Protein AF-A0A1I1SZ66-F1 (afdb_monomer_lite)

InterPro domains:
  IPR011989 Armadillo-like helical [G3DSA:1.25.10.10] (1-117)

pLDDT: mean 93.72, std 7.85, range [53.38, 98.44]

Sequence (118 aa):
MLAADRNPAVRVAGVRGFAARGDREALVRATFDPHGLVRHHARILLADTFGAIDYRGRALAALAETGATRPALVGALATLSEFGRRPDRPAVAALVADPRPSVAREARRTLKLLERLP

Foldseek 3Di:
DQLPDPDLVSLLVVLVVCLVVVVLVVLVQQCLFLDPVSVVSSQVSNCVRPRHDDLLVVLLVLLVDDPRDPRSLSSSLVSCLPVNELVCLVSLVVQCPPPPVSNVVSSVVSNVSNVPHD

Organism: NCBI:txid54

Structure (mmCIF, N/CA/C/O backbone):
data_AF-A0A1I1SZ66-F1
#
_entry.id   AF-A0A1I1SZ66-F1
#
loop_
_atom_site.group_PDB
_atom_site.id
_atom_site.type_symbol
_atom_site.label_atom_id
_atom_site.label_alt_id
_atom_site.label_comp_id
_atom_site.label_asym_id
_atom_site.label_entity_id
_atom_site.label_seq_id
_atom_site.pdbx_PDB_ins_code
_atom_site.Cartn_x
_atom_site.Cartn_y
_atom_site.Cartn_z
_atom_site.occupancy
_atom_site.B_iso_or_equiv
_atom_site.auth_seq_id
_atom_site.auth_comp_id
_atom_site.auth_asym_id
_atom_site.auth_atom_id
_atom_site.pdbx_PDB_model_num
ATOM 1 N N . MET A 1 1 ? 20.138 5.172 -1.909 1.00 53.38 1 MET A N 1
ATOM 2 C CA . MET A 1 1 ? 19.159 4.264 -2.555 1.00 53.38 1 MET A CA 1
ATOM 3 C C . MET A 1 1 ? 17.954 5.093 -3.001 1.00 53.38 1 MET A C 1
ATOM 5 O O . MET A 1 1 ? 17.353 5.727 -2.146 1.00 53.38 1 MET A O 1
ATOM 9 N N . LEU A 1 2 ? 17.609 5.123 -4.297 1.00 57.69 2 LEU A N 1
ATOM 10 C CA . LEU A 1 2 ? 16.523 5.961 -4.862 1.00 57.69 2 LEU A CA 1
ATOM 11 C C . LEU A 1 2 ? 15.156 5.784 -4.164 1.00 57.69 2 LEU A C 1
ATOM 13 O O . LEU A 1 2 ? 14.374 6.723 -4.104 1.00 57.69 2 LEU A O 1
ATOM 17 N N . ALA A 1 3 ? 14.884 4.612 -3.580 1.00 54.19 3 ALA A N 1
ATOM 18 C CA . ALA A 1 3 ? 13.639 4.330 -2.859 1.00 54.19 3 ALA A CA 1
ATOM 19 C C . ALA A 1 3 ? 13.490 5.082 -1.516 1.00 54.19 3 ALA A C 1
ATOM 21 O O . ALA A 1 3 ? 12.379 5.195 -1.008 1.00 54.19 3 ALA A O 1
ATOM 22 N N . ALA A 1 4 ? 14.583 5.601 -0.942 1.00 60.00 4 ALA A N 1
ATOM 23 C CA . ALA A 1 4 ? 14.569 6.336 0.328 1.00 60.00 4 ALA A CA 1
ATOM 24 C C . ALA A 1 4 ? 14.452 7.862 0.150 1.00 60.00 4 ALA A C 1
ATOM 26 O O . ALA A 1 4 ? 14.382 8.591 1.142 1.00 60.00 4 ALA A O 1
ATOM 27 N N . ASP A 1 5 ? 14.443 8.352 -1.094 1.00 78.06 5 ASP A N 1
ATOM 28 C CA . ASP A 1 5 ? 14.318 9.780 -1.373 1.00 78.06 5 ASP A CA 1
ATOM 29 C C . ASP A 1 5 ? 12.935 10.283 -0.947 1.00 78.06 5 ASP A C 1
ATOM 31 O O . ASP A 1 5 ? 11.923 9.615 -1.165 1.00 78.06 5 ASP A O 1
ATOM 35 N N . ARG A 1 6 ? 12.865 11.465 -0.330 1.00 77.44 6 ARG A N 1
ATOM 36 C CA . ARG A 1 6 ? 11.590 12.048 0.110 1.00 77.44 6 ARG A CA 1
ATOM 37 C C . ARG A 1 6 ? 10.764 12.568 -1.069 1.00 77.44 6 ARG A C 1
ATOM 39 O O . ARG A 1 6 ? 9.535 12.576 -0.973 1.00 77.44 6 ARG A O 1
ATOM 46 N N . ASN A 1 7 ? 11.398 12.930 -2.183 1.00 89.12 7 ASN A N 1
ATOM 47 C CA . ASN A 1 7 ? 10.750 13.486 -3.361 1.00 89.12 7 ASN A CA 1
ATOM 48 C C . ASN A 1 7 ? 10.073 12.384 -4.209 1.00 89.12 7 ASN A C 1
ATOM 50 O O . ASN A 1 7 ? 10.756 11.522 -4.772 1.00 89.12 7 ASN A O 1
ATOM 54 N N . PRO A 1 8 ? 8.735 12.404 -4.357 1.00 88.56 8 PRO A N 1
ATOM 55 C CA . PRO A 1 8 ? 8.021 11.396 -5.136 1.00 88.56 8 PRO A CA 1
ATOM 56 C C . PRO A 1 8 ? 8.402 11.403 -6.623 1.00 88.56 8 PRO A C 1
ATOM 58 O O . PRO A 1 8 ? 8.398 10.340 -7.235 1.00 88.56 8 PRO A O 1
ATOM 61 N N . ALA A 1 9 ? 8.781 12.545 -7.206 1.00 90.56 9 ALA A N 1
ATOM 62 C CA . ALA A 1 9 ? 9.193 12.615 -8.610 1.00 90.56 9 ALA A CA 1
ATOM 63 C C . ALA A 1 9 ? 10.506 11.850 -8.857 1.00 90.56 9 ALA A C 1
ATOM 65 O O . ALA A 1 9 ? 10.622 11.103 -9.829 1.00 90.56 9 ALA A O 1
ATOM 66 N N . VAL A 1 10 ? 11.463 11.963 -7.928 1.00 90.81 10 VAL A N 1
ATOM 67 C CA . VAL A 1 10 ? 12.719 11.196 -7.960 1.00 90.81 10 VAL A CA 1
ATOM 68 C C . VAL A 1 10 ? 12.436 9.701 -7.821 1.00 90.81 10 VAL A C 1
ATOM 70 O O . VAL A 1 10 ? 12.981 8.890 -8.572 1.00 90.81 10 VAL A O 1
ATOM 73 N N . ARG A 1 11 ? 11.521 9.317 -6.921 1.00 92.69 11 ARG A N 1
ATOM 74 C CA . ARG A 1 11 ? 11.115 7.911 -6.785 1.00 92.69 11 ARG A CA 1
ATOM 75 C C . ARG A 1 11 ? 10.441 7.381 -8.051 1.00 92.69 11 ARG A C 1
ATOM 77 O O . ARG A 1 11 ? 10.780 6.279 -8.468 1.00 92.69 11 ARG A O 1
ATOM 84 N N . VAL A 1 12 ? 9.580 8.157 -8.718 1.00 94.06 12 VAL A N 1
ATOM 85 C CA . VAL A 1 12 ? 8.994 7.781 -10.024 1.00 94.06 12 VAL A CA 1
ATOM 86 C C . VAL A 1 12 ? 10.078 7.546 -11.082 1.00 94.06 12 VAL A C 1
ATOM 88 O O . VAL A 1 12 ? 10.009 6.556 -11.811 1.00 94.06 12 VAL A O 1
ATOM 91 N N . ALA A 1 13 ? 11.108 8.394 -11.152 1.00 92.44 13 ALA A N 1
ATOM 92 C CA . ALA A 1 13 ? 12.247 8.152 -12.041 1.00 92.44 13 ALA A CA 1
ATOM 93 C C . ALA A 1 13 ? 12.969 6.834 -11.692 1.00 92.44 13 ALA A C 1
ATOM 95 O O . ALA A 1 13 ? 13.292 6.045 -12.581 1.00 92.44 13 ALA A O 1
ATOM 96 N N . GLY A 1 14 ? 13.134 6.543 -10.397 1.00 93.12 14 GLY A N 1
ATO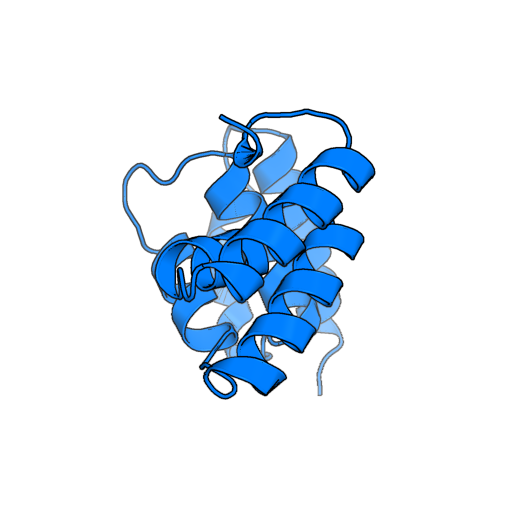M 97 C CA . GLY A 1 14 ? 13.651 5.262 -9.912 1.00 93.12 14 GLY A CA 1
ATOM 98 C C . GLY A 1 14 ? 12.815 4.054 -10.355 1.00 93.12 14 GLY A C 1
ATOM 99 O O . GLY A 1 14 ? 13.387 3.061 -10.803 1.00 93.12 14 GLY A O 1
ATOM 100 N N . VAL A 1 15 ? 11.480 4.156 -10.308 1.00 94.75 15 VAL A N 1
ATOM 101 C CA . VAL A 1 15 ? 10.546 3.111 -10.775 1.00 94.75 15 VAL A CA 1
ATOM 102 C C . VAL A 1 15 ? 10.757 2.796 -12.257 1.00 94.75 15 VAL A C 1
ATOM 104 O O . VAL A 1 15 ? 10.849 1.625 -12.624 1.00 94.75 15 VAL A O 1
ATOM 107 N N . ARG A 1 16 ? 10.913 3.820 -13.105 1.00 93.69 16 ARG A N 1
ATOM 108 C CA . ARG A 1 16 ? 11.237 3.627 -14.532 1.00 93.69 16 ARG A CA 1
ATOM 109 C C . ARG A 1 16 ? 12.567 2.896 -14.713 1.00 93.69 16 ARG A C 1
ATOM 111 O O . ARG A 1 16 ? 12.673 2.002 -15.545 1.00 93.69 16 ARG A O 1
ATOM 118 N N . GLY A 1 17 ? 13.560 3.232 -13.889 1.00 93.75 17 GLY A N 1
ATOM 119 C CA . GLY A 1 17 ? 14.845 2.539 -13.869 1.00 93.75 17 GLY A CA 1
ATOM 120 C C . GLY A 1 17 ? 14.741 1.060 -13.475 1.00 93.75 17 GLY A C 1
ATOM 121 O O . GLY A 1 17 ? 15.463 0.244 -14.039 1.00 93.75 17 GLY A O 1
ATOM 122 N N . PHE A 1 18 ? 13.857 0.695 -12.538 1.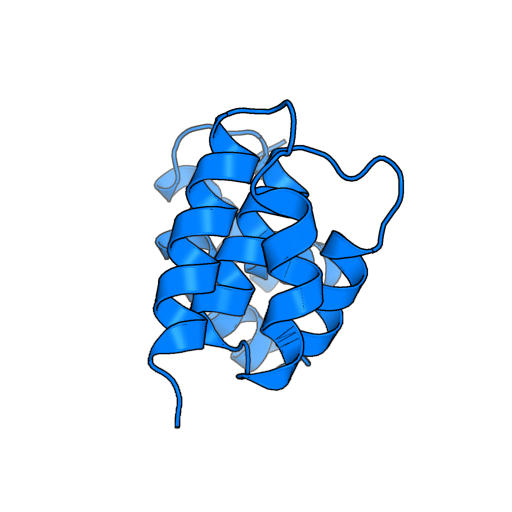00 94.44 18 PHE A N 1
ATOM 123 C CA . PHE A 1 18 ? 13.609 -0.714 -12.193 1.00 94.44 18 PHE A CA 1
ATOM 124 C C . PHE A 1 18 ? 13.005 -1.484 -13.369 1.00 94.44 18 PHE A C 1
ATOM 126 O O . PHE A 1 18 ? 13.493 -2.563 -13.688 1.00 94.44 18 PHE A O 1
ATOM 133 N N . ALA A 1 19 ? 12.015 -0.901 -14.054 1.00 93.56 19 ALA A N 1
ATOM 134 C CA . ALA A 1 19 ? 11.411 -1.504 -15.242 1.00 93.56 19 ALA A CA 1
ATOM 135 C C . ALA A 1 19 ? 12.440 -1.738 -16.357 1.00 93.56 19 ALA A C 1
ATOM 137 O O . ALA A 1 19 ? 12.552 -2.851 -16.858 1.00 93.56 19 ALA A O 1
ATOM 138 N N . ALA A 1 20 ? 13.264 -0.731 -16.668 1.00 94.44 20 ALA A N 1
ATOM 139 C CA . ALA A 1 20 ? 14.297 -0.837 -17.700 1.00 94.44 20 ALA A CA 1
ATOM 140 C C . ALA A 1 20 ? 15.347 -1.927 -17.412 1.00 94.44 20 ALA A C 1
ATOM 142 O O . ALA A 1 20 ? 15.898 -2.511 -18.338 1.00 94.44 20 ALA A O 1
ATOM 143 N N . ARG A 1 21 ? 15.629 -2.208 -16.132 1.00 94.94 21 ARG A N 1
ATOM 144 C CA . ARG A 1 21 ? 16.562 -3.268 -15.712 1.00 94.94 21 ARG A CA 1
ATOM 145 C C . ARG A 1 21 ? 15.905 -4.636 -15.525 1.00 94.94 21 ARG A C 1
ATOM 147 O O . ARG A 1 21 ? 16.593 -5.582 -15.163 1.00 94.94 21 ARG A O 1
ATOM 154 N N . GLY A 1 22 ? 14.592 -4.738 -15.705 1.00 93.81 22 GLY A N 1
ATOM 155 C CA . GLY A 1 22 ? 13.856 -5.964 -15.429 1.00 93.81 22 GLY A CA 1
ATOM 156 C C . GLY A 1 22 ? 13.758 -6.322 -13.934 1.00 93.81 22 GLY A C 1
ATOM 157 O O . GLY A 1 22 ? 13.514 -7.477 -13.593 1.00 93.81 22 GLY A O 1
ATOM 158 N N . ASP A 1 23 ? 13.939 -5.360 -13.022 1.00 96.19 23 ASP A N 1
ATOM 159 C CA . ASP A 1 23 ? 13.905 -5.594 -11.571 1.00 96.19 23 ASP A CA 1
ATOM 160 C C . ASP A 1 23 ? 12.457 -5.668 -11.064 1.00 96.19 23 ASP A C 1
ATOM 162 O O . ASP A 1 23 ? 11.869 -4.700 -10.557 1.00 96.19 23 ASP A O 1
ATOM 166 N N . ARG A 1 24 ? 11.865 -6.851 -11.238 1.00 95.88 24 ARG A N 1
ATOM 167 C CA . ARG A 1 24 ? 10.479 -7.128 -10.861 1.00 95.88 24 ARG A CA 1
ATOM 168 C C . ARG A 1 24 ? 10.231 -6.896 -9.375 1.00 95.88 24 ARG A C 1
ATOM 170 O O . ARG A 1 24 ? 9.196 -6.344 -9.013 1.00 95.88 24 ARG A O 1
ATOM 177 N N . GLU A 1 25 ? 11.143 -7.305 -8.499 1.00 94.88 25 GLU A N 1
ATOM 178 C CA . GLU A 1 25 ? 10.926 -7.179 -7.058 1.00 94.88 25 GLU A CA 1
ATOM 179 C C . GLU A 1 25 ? 10.919 -5.725 -6.596 1.00 94.88 25 GLU A C 1
ATOM 181 O O . GLU A 1 25 ? 10.080 -5.340 -5.775 1.00 94.88 25 GLU A O 1
ATOM 186 N N . ALA A 1 26 ? 11.819 -4.894 -7.127 1.00 94.06 26 ALA A N 1
ATOM 187 C CA . ALA A 1 26 ? 11.821 -3.474 -6.810 1.00 94.06 26 ALA A CA 1
ATOM 188 C C . ALA A 1 26 ? 10.553 -2.776 -7.313 1.00 94.06 26 ALA A C 1
ATOM 190 O O . ALA A 1 26 ? 9.988 -1.955 -6.585 1.00 94.06 26 ALA A O 1
ATOM 191 N N . LEU A 1 27 ? 10.056 -3.144 -8.499 1.00 94.88 27 LEU A N 1
ATOM 192 C CA . LEU A 1 27 ? 8.764 -2.665 -8.993 1.00 94.88 27 LEU A CA 1
ATOM 193 C C . LEU A 1 27 ? 7.609 -3.096 -8.094 1.00 94.88 27 LEU A C 1
ATOM 195 O O . LEU A 1 27 ? 6.794 -2.256 -7.714 1.00 94.88 27 LEU A O 1
ATOM 199 N N . VAL A 1 28 ? 7.563 -4.371 -7.696 1.00 95.62 28 VAL A N 1
ATOM 200 C CA . VAL A 1 28 ? 6.543 -4.884 -6.773 1.00 95.62 28 VAL A CA 1
ATOM 201 C C . VAL A 1 28 ? 6.560 -4.087 -5.470 1.00 95.62 28 VAL A C 1
ATOM 203 O O . VAL A 1 28 ? 5.507 -3.610 -5.053 1.00 95.62 28 VAL A O 1
ATOM 206 N N . ARG A 1 29 ? 7.729 -3.858 -4.858 1.00 94.06 29 ARG A N 1
ATOM 207 C CA . ARG A 1 29 ? 7.842 -3.024 -3.647 1.00 94.06 29 ARG A CA 1
ATOM 208 C C . ARG A 1 29 ? 7.320 -1.602 -3.881 1.00 94.06 29 ARG A C 1
ATOM 210 O O . ARG A 1 29 ? 6.582 -1.082 -3.049 1.00 94.06 29 ARG A O 1
ATOM 217 N N . ALA A 1 30 ? 7.633 -0.994 -5.025 1.00 95.12 30 ALA A N 1
ATOM 218 C CA . ALA A 1 30 ? 7.169 0.351 -5.366 1.00 95.12 30 ALA A CA 1
ATOM 219 C C . ALA A 1 30 ? 5.643 0.452 -5.563 1.00 95.12 30 ALA A C 1
ATOM 221 O O . ALA A 1 30 ? 5.072 1.526 -5.363 1.00 95.12 30 ALA A O 1
ATOM 222 N N . THR A 1 31 ? 4.948 -0.651 -5.874 1.00 96.62 31 THR A N 1
ATOM 223 C CA . THR A 1 31 ? 3.470 -0.660 -5.937 1.00 96.62 31 THR A CA 1
ATOM 224 C C . THR A 1 31 ? 2.792 -0.429 -4.581 1.00 96.62 31 THR A C 1
ATOM 226 O O . THR A 1 31 ? 1.600 -0.115 -4.551 1.00 96.62 31 THR A O 1
ATOM 229 N N . PHE A 1 32 ? 3.558 -0.500 -3.486 1.00 95.94 32 PHE A N 1
ATOM 230 C CA . PHE A 1 32 ? 3.144 -0.200 -2.114 1.00 95.94 32 PHE A CA 1
ATOM 231 C C . PHE A 1 32 ? 3.855 1.044 -1.549 1.00 95.94 32 PHE A C 1
ATOM 233 O O . PHE A 1 32 ? 3.944 1.204 -0.337 1.00 95.94 32 PHE A O 1
ATOM 240 N N . ASP A 1 33 ? 4.374 1.949 -2.388 1.00 95.19 33 ASP A N 1
ATOM 241 C CA . ASP A 1 33 ? 4.914 3.230 -1.906 1.00 95.19 33 ASP A CA 1
ATOM 242 C C . ASP A 1 33 ? 3.838 4.015 -1.120 1.00 95.19 33 ASP A C 1
ATOM 244 O O . ASP A 1 33 ? 2.665 4.035 -1.509 1.00 95.19 33 ASP A O 1
ATOM 248 N N . PRO A 1 34 ? 4.177 4.712 -0.022 1.00 90.44 34 PRO A N 1
ATOM 249 C CA . PRO A 1 34 ? 3.197 5.524 0.701 1.00 90.44 34 PRO A CA 1
ATOM 250 C C . PRO A 1 34 ? 2.584 6.641 -0.167 1.00 90.44 34 PRO A C 1
ATOM 252 O O . PRO A 1 34 ? 1.469 7.089 0.102 1.00 90.44 34 PRO A O 1
ATOM 255 N N . HIS A 1 35 ? 3.263 7.077 -1.232 1.00 93.12 35 HIS A N 1
ATOM 256 C CA . HIS A 1 35 ? 2.796 8.123 -2.133 1.00 93.12 35 HIS A CA 1
ATOM 257 C C . HIS A 1 35 ? 2.036 7.562 -3.345 1.00 93.12 35 HIS A C 1
ATOM 259 O O . HIS A 1 35 ? 2.566 6.775 -4.130 1.00 93.12 35 HIS A O 1
ATOM 265 N N . GLY A 1 36 ? 0.808 8.050 -3.558 1.00 92.44 36 GLY A N 1
ATOM 266 C CA . GLY A 1 36 ? -0.097 7.554 -4.605 1.00 92.44 36 GLY A CA 1
ATOM 267 C C . GLY A 1 36 ? 0.473 7.623 -6.024 1.00 92.44 36 GLY A C 1
ATOM 268 O O . GLY A 1 36 ? 0.386 6.643 -6.757 1.00 92.44 36 GLY A O 1
ATOM 269 N N . LEU A 1 37 ? 1.133 8.732 -6.391 1.00 94.38 37 LEU A N 1
ATOM 270 C CA . LEU A 1 37 ? 1.757 8.884 -7.716 1.00 94.38 37 LEU A CA 1
ATOM 271 C C . LEU A 1 37 ? 2.797 7.787 -8.012 1.00 94.38 37 LEU A C 1
ATOM 273 O O . LEU A 1 37 ? 2.832 7.249 -9.115 1.00 94.38 37 LEU A O 1
ATOM 277 N N . VAL A 1 38 ? 3.622 7.429 -7.022 1.00 95.56 38 VAL A N 1
ATOM 278 C CA . VAL A 1 38 ? 4.659 6.400 -7.187 1.00 95.56 38 VAL A CA 1
ATOM 279 C C . VAL A 1 38 ? 4.005 5.031 -7.353 1.00 95.56 38 VAL A C 1
ATOM 281 O O . VAL A 1 38 ? 4.356 4.311 -8.287 1.00 95.56 38 VAL A O 1
ATOM 284 N N . ARG A 1 39 ? 3.001 4.703 -6.522 1.00 95.62 39 ARG A N 1
ATOM 285 C CA . ARG A 1 39 ? 2.242 3.447 -6.653 1.00 95.62 39 ARG A CA 1
ATOM 286 C C . ARG A 1 39 ? 1.599 3.312 -8.021 1.00 95.62 39 ARG A C 1
ATOM 288 O O . ARG A 1 39 ? 1.703 2.259 -8.636 1.00 95.62 39 ARG A O 1
ATOM 295 N N . HIS A 1 40 ? 0.946 4.371 -8.491 1.00 95.62 40 HIS A N 1
ATOM 296 C CA . HIS A 1 40 ? 0.272 4.384 -9.783 1.00 95.62 40 HIS A CA 1
ATOM 297 C C . HIS A 1 40 ? 1.244 4.052 -10.923 1.00 95.62 40 HIS A C 1
ATOM 299 O O . HIS A 1 40 ? 1.023 3.085 -11.650 1.00 95.62 40 HIS A O 1
ATOM 305 N N . HIS A 1 41 ? 2.369 4.770 -11.016 1.00 96.50 41 HIS A N 1
ATOM 306 C CA . HIS A 1 41 ? 3.385 4.491 -12.034 1.00 96.50 41 HIS A CA 1
ATOM 307 C C . HIS A 1 41 ? 4.004 3.098 -11.893 1.00 96.50 41 HIS A C 1
ATOM 309 O O . HIS A 1 41 ? 4.217 2.425 -12.898 1.00 96.50 41 HIS A O 1
ATOM 315 N N . ALA A 1 42 ? 4.277 2.648 -10.666 1.00 96.81 42 ALA A N 1
ATOM 316 C CA . ALA A 1 42 ? 4.830 1.320 -10.430 1.00 96.81 42 ALA A CA 1
ATOM 317 C C . ALA A 1 42 ? 3.876 0.209 -10.875 1.00 96.81 42 ALA A C 1
ATOM 319 O O . ALA A 1 42 ? 4.327 -0.777 -11.444 1.00 96.81 42 ALA A O 1
ATOM 320 N N . ARG A 1 43 ? 2.566 0.365 -10.651 1.00 97.25 43 ARG A N 1
ATOM 321 C CA . ARG A 1 43 ? 1.562 -0.627 -11.056 1.00 97.25 43 ARG A CA 1
ATOM 322 C C . ARG A 1 43 ? 1.393 -0.692 -12.568 1.00 97.25 43 ARG A C 1
ATOM 324 O O . ARG A 1 43 ? 1.339 -1.802 -13.080 1.00 97.25 43 ARG A O 1
ATOM 331 N N . ILE A 1 44 ? 1.372 0.455 -13.255 1.00 97.19 44 ILE A N 1
ATOM 332 C CA . ILE A 1 44 ? 1.357 0.502 -14.728 1.00 97.19 44 ILE A CA 1
ATOM 333 C C . ILE A 1 44 ? 2.574 -0.246 -15.274 1.00 97.19 44 ILE A C 1
ATOM 335 O O . ILE A 1 44 ? 2.427 -1.237 -15.976 1.00 97.19 44 ILE A O 1
ATOM 339 N N . LEU A 1 45 ? 3.777 0.155 -14.857 1.00 96.81 45 LEU A N 1
ATOM 340 C CA . LEU A 1 45 ? 5.011 -0.438 -15.373 1.00 96.81 45 LEU A CA 1
ATOM 341 C C . LEU A 1 45 ? 5.142 -1.925 -15.024 1.00 96.81 45 LEU A C 1
ATOM 343 O O . LEU A 1 45 ? 5.625 -2.706 -15.841 1.00 96.81 45 LEU A O 1
ATOM 347 N N . LEU A 1 46 ? 4.705 -2.334 -13.829 1.00 97.44 46 LEU A N 1
ATOM 348 C CA . LEU A 1 46 ? 4.670 -3.743 -13.447 1.00 97.44 46 LEU A CA 1
ATOM 349 C C . LEU A 1 46 ? 3.700 -4.533 -14.333 1.00 97.44 46 LEU A C 1
ATOM 351 O O . LEU A 1 46 ? 4.075 -5.604 -14.798 1.00 97.44 46 LEU A O 1
ATOM 355 N N . ALA A 1 47 ? 2.492 -4.017 -14.572 1.00 96.75 47 ALA A N 1
ATOM 356 C CA . ALA A 1 47 ? 1.498 -4.675 -15.413 1.00 96.75 47 ALA A CA 1
ATOM 357 C C . ALA A 1 47 ? 1.995 -4.829 -16.857 1.00 96.75 47 ALA A C 1
ATOM 359 O O . ALA A 1 47 ? 1.919 -5.930 -17.398 1.00 96.75 47 ALA A O 1
ATOM 360 N N . ASP A 1 48 ? 2.580 -3.773 -17.421 1.00 96.44 48 ASP A N 1
ATOM 361 C CA . ASP A 1 48 ? 3.084 -3.761 -18.798 1.00 96.44 48 ASP A CA 1
ATOM 362 C C . ASP A 1 48 ? 4.293 -4.688 -18.990 1.00 96.44 48 ASP A C 1
ATOM 364 O O . ASP A 1 48 ? 4.446 -5.308 -20.039 1.00 96.44 48 ASP A O 1
ATOM 368 N N . THR A 1 49 ? 5.162 -4.798 -17.978 1.00 95.19 49 THR A N 1
ATOM 369 C CA . THR A 1 49 ? 6.432 -5.538 -18.100 1.00 95.19 49 THR A CA 1
ATOM 370 C C . THR A 1 49 ? 6.327 -6.986 -17.607 1.00 95.19 49 THR A C 1
ATOM 372 O O . THR A 1 49 ? 6.992 -7.873 -18.134 1.00 95.19 49 THR A O 1
ATOM 375 N N . PHE A 1 50 ? 5.516 -7.243 -16.576 1.00 95.56 50 PHE A N 1
ATOM 376 C CA . PHE A 1 50 ? 5.488 -8.518 -15.842 1.00 95.56 50 PHE A CA 1
ATOM 377 C C . PHE A 1 50 ? 4.082 -9.057 -15.556 1.00 95.56 50 PHE A C 1
ATOM 379 O O . PHE A 1 50 ? 3.959 -10.111 -14.925 1.00 95.56 50 PHE A O 1
ATOM 386 N N . GLY A 1 51 ? 3.036 -8.340 -15.966 1.00 94.69 51 GLY A N 1
ATOM 387 C CA . GLY A 1 51 ? 1.656 -8.643 -15.611 1.00 94.69 51 GLY A CA 1
ATOM 388 C C . GLY A 1 51 ? 1.247 -8.132 -14.225 1.00 94.69 51 GLY A C 1
ATOM 389 O O . GLY A 1 51 ? 2.065 -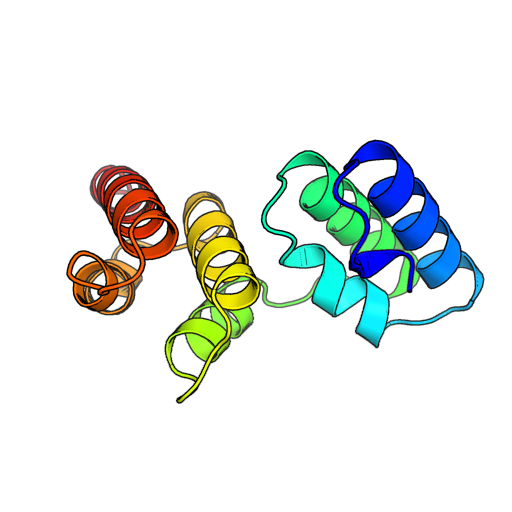7.853 -13.341 1.00 94.69 51 GLY A O 1
ATOM 390 N N . ALA A 1 52 ? -0.066 -7.988 -14.040 1.00 90.88 52 ALA A N 1
ATOM 391 C CA . ALA A 1 52 ? -0.648 -7.569 -12.771 1.00 90.88 52 ALA A CA 1
ATOM 392 C C . ALA A 1 52 ? -0.461 -8.639 -11.680 1.00 90.88 52 ALA A C 1
ATOM 394 O O . ALA A 1 52 ? -0.368 -9.836 -11.950 1.00 90.88 52 ALA A O 1
ATOM 395 N N . ILE A 1 53 ? -0.436 -8.198 -10.423 1.00 95.62 53 ILE A N 1
ATOM 396 C CA . ILE A 1 53 ? -0.336 -9.068 -9.244 1.00 95.62 53 ILE A CA 1
ATOM 397 C C . ILE A 1 53 ? -1.568 -8.897 -8.355 1.00 95.62 53 ILE A C 1
ATOM 399 O O . ILE A 1 53 ? -2.289 -7.906 -8.460 1.00 95.62 53 ILE A O 1
ATOM 403 N N . ASP A 1 54 ? -1.770 -9.821 -7.415 1.00 97.06 54 ASP A N 1
ATOM 404 C CA . ASP A 1 54 ? -2.766 -9.642 -6.357 1.00 97.06 54 ASP A CA 1
ATOM 405 C C . ASP A 1 54 ? -2.310 -8.573 -5.346 1.00 97.06 54 ASP A C 1
ATOM 407 O O . ASP A 1 54 ? -1.630 -8.854 -4.353 1.00 97.06 54 ASP A O 1
ATOM 411 N N . TYR A 1 55 ? -2.669 -7.317 -5.622 1.00 97.25 55 TYR A N 1
ATOM 412 C CA . TYR A 1 55 ? -2.358 -6.181 -4.755 1.00 97.25 55 TYR A CA 1
ATOM 413 C C . TYR A 1 55 ? -3.062 -6.271 -3.399 1.00 97.25 55 TYR A C 1
ATOM 415 O O . TYR A 1 55 ? -2.472 -5.893 -2.386 1.00 97.25 55 TYR A O 1
ATOM 423 N N . ARG A 1 56 ? -4.300 -6.786 -3.360 1.00 97.69 56 ARG A N 1
ATOM 424 C CA . ARG A 1 56 ? -5.081 -6.914 -2.122 1.00 97.69 56 ARG A CA 1
ATOM 425 C C . ARG A 1 56 ? -4.456 -7.960 -1.207 1.00 97.69 56 ARG A C 1
ATOM 427 O O . ARG A 1 56 ? -4.165 -7.644 -0.057 1.00 97.69 56 ARG A O 1
ATOM 434 N N . GLY A 1 57 ? -4.218 -9.172 -1.709 1.00 97.88 57 GLY A N 1
ATOM 435 C CA . GLY A 1 57 ? -3.622 -10.252 -0.922 1.00 97.88 57 GLY A CA 1
ATOM 436 C C . GLY A 1 57 ? -2.246 -9.874 -0.377 1.00 97.88 57 GLY A C 1
ATOM 437 O O . GLY A 1 57 ? -1.967 -10.079 0.802 1.00 97.88 57 GLY A O 1
ATOM 438 N N . ARG A 1 58 ? -1.414 -9.214 -1.190 1.00 97.12 58 ARG A N 1
ATOM 439 C CA . ARG A 1 58 ? -0.107 -8.708 -0.743 1.00 97.12 58 ARG A CA 1
ATO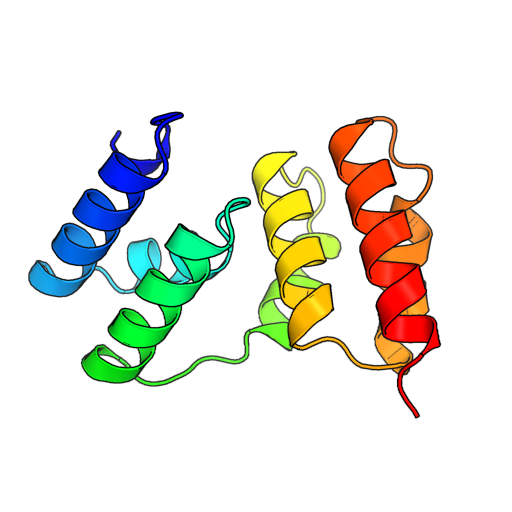M 440 C C . ARG A 1 58 ? -0.207 -7.596 0.298 1.00 97.12 58 ARG A C 1
ATOM 442 O O . ARG A 1 58 ? 0.586 -7.591 1.234 1.00 97.12 58 ARG A O 1
ATOM 449 N N . ALA A 1 59 ? -1.164 -6.678 0.169 1.00 97.69 59 ALA A N 1
ATOM 450 C CA . ALA A 1 59 ? -1.379 -5.654 1.188 1.00 97.69 59 ALA A CA 1
ATOM 451 C C . ALA A 1 59 ? -1.816 -6.278 2.523 1.00 97.69 59 ALA A C 1
ATOM 453 O O . ALA A 1 59 ? -1.279 -5.913 3.563 1.00 97.69 59 ALA A O 1
ATOM 454 N N . LEU A 1 60 ? -2.736 -7.250 2.496 1.00 98.00 60 LEU A N 1
ATOM 455 C CA . LEU A 1 60 ? -3.165 -7.981 3.693 1.00 98.00 60 LEU A CA 1
ATOM 456 C C . LEU A 1 60 ? -2.004 -8.738 4.346 1.00 98.00 60 LEU A C 1
ATOM 458 O O . LEU A 1 60 ? -1.840 -8.661 5.561 1.00 98.00 60 LEU A O 1
ATOM 462 N N . ALA A 1 61 ? -1.164 -9.402 3.548 1.00 96.75 61 ALA A N 1
ATOM 463 C CA . ALA A 1 61 ? 0.037 -10.068 4.046 1.00 96.75 61 ALA A CA 1
ATOM 464 C C . ALA A 1 61 ? 0.997 -9.080 4.732 1.00 96.75 61 ALA A C 1
ATOM 466 O O . ALA A 1 61 ? 1.495 -9.368 5.815 1.00 96.75 61 ALA A O 1
ATOM 467 N N . ALA A 1 62 ? 1.192 -7.889 4.156 1.00 95.56 62 ALA A N 1
ATOM 468 C CA . ALA A 1 62 ? 2.030 -6.848 4.750 1.00 95.56 62 ALA A CA 1
ATOM 469 C C . ALA A 1 62 ? 1.456 -6.275 6.061 1.00 95.56 62 ALA A C 1
ATOM 471 O O . ALA A 1 62 ? 2.221 -5.857 6.926 1.00 95.56 62 ALA A O 1
ATOM 472 N N . LEU A 1 63 ? 0.126 -6.250 6.239 1.00 96.25 63 LEU A N 1
ATOM 473 C CA . LEU A 1 63 ? -0.483 -5.867 7.522 1.00 96.25 63 LEU A CA 1
ATOM 474 C C . LEU A 1 63 ? -0.309 -6.940 8.603 1.00 96.25 63 LEU A C 1
ATOM 476 O O . LEU A 1 63 ? -0.249 -6.603 9.782 1.00 96.25 63 LEU A O 1
ATOM 480 N N . ALA A 1 64 ? -0.249 -8.213 8.206 1.00 95.06 64 ALA A N 1
ATOM 481 C CA . ALA A 1 64 ? -0.063 -9.346 9.110 1.00 95.06 64 ALA A CA 1
ATOM 482 C C . ALA A 1 64 ? 1.409 -9.577 9.506 1.00 95.06 64 ALA A C 1
ATOM 484 O O . ALA A 1 64 ? 1.683 -10.367 10.408 1.00 95.06 64 ALA A O 1
ATOM 485 N N . GLU A 1 65 ? 2.358 -8.914 8.842 1.00 94.50 65 GLU A N 1
ATOM 486 C CA . GLU A 1 65 ? 3.787 -9.082 9.094 1.00 94.50 65 GLU A CA 1
ATOM 487 C C . GLU A 1 65 ? 4.213 -8.446 10.429 1.00 94.50 65 GLU A C 1
ATOM 489 O O . GLU A 1 65 ? 4.149 -7.228 10.638 1.00 94.50 65 GLU A O 1
ATOM 494 N N . THR A 1 66 ? 4.711 -9.282 11.340 1.00 89.81 66 THR A N 1
ATOM 495 C CA . THR A 1 66 ? 5.288 -8.829 12.607 1.00 89.81 66 THR A CA 1
ATOM 496 C C . THR A 1 66 ? 6.526 -7.973 12.351 1.00 89.81 66 THR A C 1
ATOM 498 O O . THR A 1 66 ? 7.452 -8.386 11.660 1.00 89.81 66 THR A O 1
ATOM 501 N N . GLY A 1 67 ? 6.574 -6.780 12.946 1.00 90.06 67 GLY A N 1
ATOM 502 C CA . GLY A 1 67 ? 7.712 -5.868 12.790 1.00 90.06 67 GLY A CA 1
ATOM 503 C C . GLY A 1 67 ? 7.690 -5.038 11.503 1.00 90.06 67 GLY A C 1
ATOM 504 O O . GLY A 1 67 ? 8.664 -4.337 11.223 1.00 90.06 67 GLY A O 1
ATOM 505 N N . ALA A 1 68 ? 6.584 -5.048 10.748 1.00 91.75 68 ALA A N 1
ATOM 506 C CA . ALA A 1 68 ? 6.435 -4.231 9.551 1.00 91.75 68 ALA A CA 1
ATOM 507 C C . ALA A 1 68 ? 6.759 -2.749 9.812 1.00 91.75 68 ALA A C 1
ATOM 509 O O . ALA A 1 68 ? 6.297 -2.111 10.773 1.00 91.75 68 ALA A O 1
ATOM 510 N N . THR A 1 69 ? 7.562 -2.178 8.914 1.00 93.50 69 THR A N 1
ATOM 511 C CA . THR A 1 69 ? 7.993 -0.783 9.014 1.00 93.50 69 THR A CA 1
ATOM 512 C C . THR A 1 69 ? 6.821 0.177 8.797 1.00 93.50 69 THR A C 1
ATOM 514 O O . THR A 1 69 ? 5.839 -0.127 8.119 1.00 93.50 69 THR A O 1
ATOM 517 N N . ARG A 1 70 ? 6.936 1.399 9.333 1.00 94.56 70 ARG A N 1
ATOM 518 C CA . ARG A 1 70 ? 5.915 2.446 9.153 1.00 94.56 70 ARG A CA 1
ATOM 519 C C . ARG A 1 70 ? 5.566 2.692 7.669 1.00 94.56 70 ARG A C 1
ATOM 521 O O . ARG A 1 70 ? 4.374 2.740 7.374 1.00 94.56 70 ARG A O 1
ATOM 528 N N . PRO A 1 71 ? 6.529 2.860 6.733 1.00 92.25 71 PRO A N 1
ATOM 529 C CA . PRO A 1 71 ? 6.200 3.053 5.319 1.00 92.25 71 PRO A CA 1
ATOM 530 C C . PRO A 1 71 ? 5.490 1.849 4.695 1.00 92.25 71 PRO A C 1
ATOM 532 O O . PRO A 1 71 ? 4.567 2.060 3.915 1.00 92.25 71 PRO A O 1
ATOM 535 N N . ALA A 1 72 ? 5.874 0.622 5.070 1.00 92.94 72 ALA A N 1
ATOM 536 C CA . ALA A 1 72 ? 5.242 -0.597 4.568 1.00 92.94 72 ALA A CA 1
ATOM 537 C C . ALA A 1 72 ? 3.761 -0.666 4.968 1.00 92.94 72 ALA A C 1
ATOM 539 O O . ALA A 1 72 ? 2.901 -0.842 4.109 1.00 92.94 72 ALA A O 1
ATOM 540 N N . LEU A 1 73 ? 3.449 -0.414 6.243 1.00 96.81 73 LEU A N 1
ATOM 541 C CA . LEU A 1 73 ? 2.065 -0.414 6.726 1.00 96.81 73 LEU A CA 1
ATOM 542 C C . LEU A 1 73 ? 1.226 0.698 6.099 1.00 96.81 73 LEU A C 1
ATOM 544 O O . LEU A 1 73 ? 0.099 0.453 5.681 1.00 96.81 73 LEU A O 1
ATOM 548 N N . VAL A 1 74 ? 1.767 1.916 5.985 1.00 97.12 74 VAL A N 1
ATOM 549 C CA . VAL A 1 74 ? 1.060 3.024 5.318 1.00 97.12 74 VAL A CA 1
ATOM 550 C C . VAL A 1 74 ? 0.794 2.692 3.848 1.00 97.12 74 VAL A C 1
ATOM 552 O O . VAL A 1 74 ? -0.306 2.926 3.358 1.00 97.12 74 VAL A O 1
ATOM 555 N N . GLY A 1 75 ? 1.773 2.119 3.151 1.00 96.50 75 GLY A N 1
ATOM 556 C CA . GLY A 1 75 ? 1.636 1.677 1.766 1.00 96.50 75 GLY A CA 1
ATOM 557 C C . GLY A 1 75 ? 0.589 0.580 1.567 1.00 96.50 75 GLY A C 1
ATOM 558 O O . GLY A 1 75 ? -0.212 0.643 0.630 1.00 96.50 75 GLY A O 1
ATOM 559 N N . ALA A 1 76 ? 0.561 -0.402 2.468 1.00 97.50 76 ALA A N 1
ATOM 560 C CA . ALA A 1 76 ? -0.420 -1.481 2.477 1.00 97.50 76 ALA A CA 1
ATOM 561 C C . ALA A 1 76 ? -1.838 -0.962 2.759 1.00 97.50 76 ALA A C 1
ATOM 563 O O . ALA A 1 76 ? -2.754 -1.255 1.994 1.00 97.50 76 ALA A O 1
ATOM 564 N N . LEU A 1 77 ? -2.011 -0.118 3.782 1.00 98.44 77 LEU A N 1
ATOM 565 C CA . LEU A 1 77 ? -3.289 0.535 4.093 1.00 98.44 77 LEU A CA 1
ATOM 566 C C . LEU A 1 77 ? -3.794 1.373 2.914 1.00 98.44 77 LEU A C 1
ATOM 568 O O . LEU A 1 77 ? -4.926 1.197 2.467 1.00 98.44 77 LEU A O 1
ATOM 572 N N . ALA A 1 78 ? -2.929 2.210 2.340 1.00 96.94 78 ALA A N 1
ATOM 573 C CA . ALA A 1 78 ? -3.272 3.004 1.168 1.00 96.94 78 ALA A CA 1
ATOM 574 C C . ALA A 1 78 ? -3.647 2.117 -0.034 1.00 96.94 78 ALA A C 1
ATOM 576 O O . ALA A 1 78 ? -4.563 2.448 -0.780 1.00 96.94 78 ALA A O 1
ATOM 577 N N . THR A 1 79 ? -3.010 0.957 -0.201 1.00 97.56 79 THR A N 1
ATOM 578 C CA . THR A 1 79 ? -3.386 -0.011 -1.244 1.00 97.56 79 THR A CA 1
ATOM 579 C C . THR A 1 79 ? -4.751 -0.648 -0.967 1.00 97.56 79 THR A C 1
ATOM 581 O O . THR A 1 79 ? -5.562 -0.763 -1.883 1.00 97.56 79 THR A O 1
ATOM 584 N N . LEU A 1 80 ? -5.068 -0.991 0.284 1.00 97.88 80 LEU A N 1
ATOM 585 C CA . LEU A 1 80 ? -6.398 -1.488 0.660 1.00 97.88 80 LEU A CA 1
ATOM 586 C C . LEU A 1 80 ? -7.489 -0.423 0.542 1.00 97.88 80 LEU A C 1
ATOM 588 O O . LEU A 1 80 ? -8.648 -0.771 0.348 1.00 97.88 80 LEU A O 1
ATOM 592 N N . SER A 1 81 ? -7.144 0.862 0.590 1.00 96.12 81 SER A N 1
ATOM 593 C CA . SER A 1 81 ? -8.110 1.927 0.299 1.00 96.12 81 SER A CA 1
ATOM 594 C C . SER A 1 81 ? -8.602 1.914 -1.157 1.00 96.12 81 SER A C 1
ATOM 596 O O . SER A 1 81 ? -9.675 2.439 -1.441 1.00 96.12 81 SER A O 1
ATOM 598 N N . GLU A 1 82 ? -7.832 1.296 -2.058 1.00 94.81 82 GLU A N 1
ATO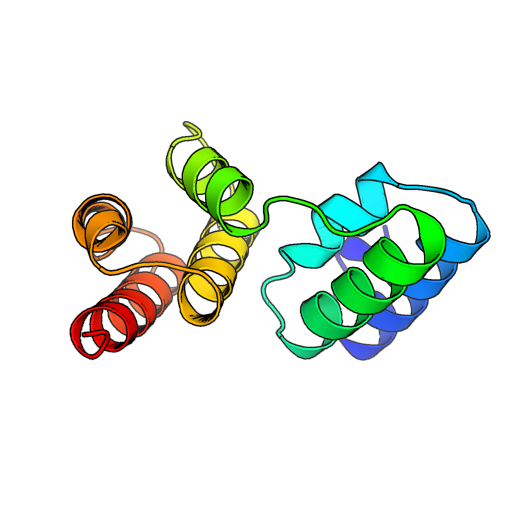M 599 C CA . GLU A 1 82 ? -8.109 1.215 -3.496 1.00 94.81 82 GLU A CA 1
ATOM 600 C C . GLU A 1 82 ? -8.630 -0.174 -3.915 1.00 94.81 82 GLU A C 1
ATOM 602 O O . GLU A 1 82 ? -9.528 -0.270 -4.745 1.00 94.81 82 GLU A O 1
ATOM 607 N N . PHE A 1 83 ? -8.082 -1.252 -3.339 1.00 96.44 83 PHE A N 1
ATOM 608 C CA . PHE A 1 83 ? -8.378 -2.644 -3.728 1.00 96.44 83 PHE A CA 1
ATOM 609 C C . PHE A 1 83 ? -9.037 -3.484 -2.631 1.00 96.44 83 PHE A C 1
ATOM 611 O O . PHE A 1 83 ? -9.374 -4.650 -2.859 1.00 96.44 83 PHE A O 1
ATOM 618 N N . GLY A 1 84 ? -9.157 -2.937 -1.424 1.00 96.75 84 GLY A N 1
ATOM 619 C CA . GLY A 1 84 ? -9.732 -3.644 -0.291 1.00 96.75 84 GLY A CA 1
ATOM 620 C C . GLY A 1 84 ? -11.227 -3.885 -0.468 1.00 96.75 84 GLY A C 1
ATOM 621 O O . GLY A 1 84 ? -11.918 -3.231 -1.248 1.00 96.75 84 GLY A O 1
ATOM 622 N N . ARG A 1 85 ? -11.727 -4.864 0.275 1.00 97.19 85 ARG A N 1
ATOM 623 C CA . ARG A 1 85 ? -13.130 -5.271 0.292 1.00 97.19 85 ARG A CA 1
ATOM 624 C C . ARG A 1 85 ? -13.694 -5.137 1.698 1.00 97.19 85 ARG A C 1
ATOM 626 O O . ARG A 1 85 ? -12.963 -5.111 2.685 1.00 97.19 85 ARG A O 1
ATOM 633 N N . ARG A 1 86 ? -15.021 -5.122 1.805 1.00 96.19 86 ARG A N 1
ATOM 634 C CA . ARG A 1 86 ? -15.736 -5.069 3.087 1.00 96.19 86 ARG A CA 1
ATOM 635 C C . ARG A 1 86 ? -15.266 -6.118 4.122 1.00 96.19 86 ARG A C 1
ATOM 637 O O . ARG A 1 86 ? -15.124 -5.737 5.282 1.00 96.19 86 ARG A O 1
ATOM 644 N N . PRO A 1 87 ? -14.942 -7.375 3.755 1.00 97.00 87 PRO A N 1
ATOM 645 C CA . PRO A 1 87 ? -14.388 -8.349 4.700 1.00 97.00 87 PRO A CA 1
ATOM 646 C C . PRO A 1 87 ? -12.999 -8.008 5.265 1.00 97.00 87 PRO A C 1
ATOM 648 O O . PRO A 1 87 ? -12.610 -8.585 6.271 1.00 97.00 87 PRO A O 1
ATOM 651 N N . ASP A 1 88 ? -12.259 -7.067 4.670 1.00 97.56 88 ASP A N 1
ATOM 652 C CA . ASP A 1 88 ? -10.904 -6.696 5.111 1.00 97.56 88 ASP A CA 1
ATOM 653 C C . ASP A 1 88 ? -10.916 -5.712 6.296 1.00 97.56 88 ASP A C 1
ATOM 655 O O . ASP A 1 88 ? -9.872 -5.415 6.882 1.00 97.56 88 ASP A O 1
ATOM 659 N N . ARG A 1 89 ? -12.100 -5.204 6.675 1.00 97.31 89 ARG A N 1
ATOM 660 C CA . ARG A 1 89 ? -12.276 -4.234 7.768 1.00 97.31 89 ARG A CA 1
ATOM 661 C C . ARG A 1 89 ? -11.600 -4.655 9.081 1.00 97.31 89 ARG A C 1
ATOM 663 O O . ARG A 1 89 ? -10.941 -3.792 9.653 1.00 97.31 89 ARG A O 1
ATOM 670 N N . PRO A 1 90 ? -11.694 -5.911 9.570 1.00 97.38 90 PRO A N 1
ATOM 671 C CA . PRO A 1 90 ? -11.071 -6.296 10.839 1.00 97.38 90 PRO A CA 1
ATOM 672 C C . PRO A 1 90 ? -9.546 -6.128 10.837 1.00 97.38 90 PRO A C 1
ATOM 674 O O . PRO A 1 90 ? -8.988 -5.619 11.807 1.00 97.38 90 PRO A O 1
ATOM 677 N N . ALA A 1 91 ? -8.882 -6.473 9.727 1.00 96.62 91 ALA A N 1
ATOM 678 C CA . ALA A 1 91 ? -7.432 -6.327 9.589 1.00 96.62 91 ALA A CA 1
ATOM 679 C C . ALA A 1 91 ? -6.999 -4.852 9.647 1.00 96.62 91 ALA A C 1
ATOM 681 O O . ALA A 1 91 ? -5.998 -4.512 10.274 1.00 96.62 91 ALA A O 1
ATOM 682 N N . VAL A 1 92 ? -7.783 -3.956 9.040 1.00 97.75 92 VAL A N 1
ATOM 683 C CA . VAL A 1 92 ? -7.531 -2.506 9.084 1.00 97.75 92 VAL A CA 1
ATOM 684 C C . VAL A 1 92 ? -7.877 -1.915 10.455 1.00 97.75 92 VAL A C 1
ATOM 686 O O . VAL A 1 92 ? -7.140 -1.070 10.965 1.00 97.75 92 VAL A O 1
ATOM 689 N N . ALA A 1 93 ? -8.979 -2.353 11.070 1.00 97.56 93 ALA A N 1
ATOM 690 C CA . ALA A 1 93 ? -9.458 -1.845 12.353 1.00 97.56 93 ALA A CA 1
ATOM 691 C C . ALA A 1 93 ? -8.440 -2.061 13.483 1.00 97.56 93 ALA A C 1
ATOM 693 O O . ALA A 1 93 ? -8.251 -1.164 14.304 1.00 97.56 93 ALA A O 1
ATOM 694 N N . ALA A 1 94 ? -7.719 -3.187 13.475 1.00 96.12 94 ALA A N 1
ATOM 695 C CA . ALA A 1 94 ? -6.656 -3.473 14.441 1.00 96.12 94 ALA A CA 1
ATOM 696 C C . ALA A 1 94 ? -5.552 -2.393 14.472 1.00 96.12 94 ALA A C 1
ATOM 698 O O . ALA A 1 94 ? -4.950 -2.144 15.514 1.00 96.12 94 ALA A O 1
ATOM 699 N N . LEU A 1 95 ? -5.319 -1.699 13.352 1.00 97.12 95 LEU A N 1
ATOM 700 C CA . LEU A 1 95 ? -4.271 -0.684 13.215 1.00 97.12 95 LEU A CA 1
ATOM 701 C C . LEU A 1 95 ? -4.741 0.743 13.540 1.00 97.12 95 LEU A C 1
ATOM 703 O O . LEU A 1 95 ? -3.937 1.673 13.548 1.00 97.12 95 LEU A O 1
ATOM 707 N N . VAL A 1 96 ? -6.025 0.957 13.848 1.00 97.44 96 VAL A N 1
ATOM 708 C CA . VAL A 1 96 ? -6.567 2.283 14.217 1.00 97.44 96 VAL A CA 1
ATOM 709 C C . VAL A 1 96 ? -5.969 2.819 15.526 1.00 97.44 96 VAL A C 1
ATOM 711 O O . VAL A 1 96 ? -5.904 4.042 15.723 1.00 97.44 96 VAL A O 1
ATOM 714 N N . ALA A 1 97 ? -5.530 1.908 16.396 1.00 95.44 97 ALA A N 1
ATOM 715 C CA . ALA A 1 97 ? -4.863 2.183 17.665 1.00 95.44 97 ALA A CA 1
ATOM 716 C C . ALA A 1 97 ? -3.332 2.012 17.595 1.00 95.44 97 ALA A C 1
ATOM 718 O O . ALA A 1 97 ? -2.677 1.999 18.633 1.00 95.44 97 ALA A O 1
ATOM 719 N N . ASP A 1 98 ? -2.751 1.882 16.394 1.00 97.25 98 ASP A N 1
ATOM 720 C CA . ASP A 1 98 ? -1.300 1.737 16.238 1.00 97.25 98 ASP A CA 1
ATOM 721 C C . ASP A 1 98 ? -0.557 2.929 16.882 1.00 97.25 98 ASP A C 1
ATOM 723 O O . ASP A 1 98 ? -0.949 4.084 16.664 1.00 97.25 98 ASP A O 1
ATOM 727 N N . PRO A 1 99 ? 0.530 2.693 17.646 1.00 96.50 99 PRO A N 1
ATOM 728 C CA . PRO A 1 99 ? 1.258 3.758 18.338 1.00 96.50 99 PRO A CA 1
ATOM 729 C C . PRO A 1 99 ? 1.892 4.776 17.382 1.00 96.50 99 PRO A C 1
ATOM 731 O O . PRO A 1 99 ? 2.216 5.891 17.787 1.00 96.50 99 PRO A O 1
ATOM 734 N N . ARG A 1 100 ? 2.084 4.425 16.104 1.00 97.19 100 ARG A N 1
ATOM 735 C CA . ARG A 1 100 ? 2.654 5.314 15.088 1.00 97.19 100 ARG A CA 1
ATOM 736 C C . ARG A 1 100 ? 1.534 6.176 14.494 1.00 97.19 100 ARG A C 1
ATOM 738 O O . ARG A 1 100 ? 0.719 5.665 13.720 1.00 97.19 100 ARG A O 1
ATOM 745 N N . PRO A 1 101 ? 1.529 7.509 14.708 1.00 97.00 101 PRO A N 1
ATOM 746 C CA . PRO A 1 101 ? 0.387 8.353 14.342 1.00 97.00 101 PRO A CA 1
ATOM 747 C C . PRO A 1 101 ? 0.013 8.325 12.855 1.00 97.00 101 PRO A C 1
ATOM 749 O O . PRO A 1 101 ? -1.156 8.482 12.507 1.00 97.00 101 PRO A O 1
ATOM 752 N N . SER A 1 102 ? 0.987 8.135 11.957 1.00 96.00 102 SER A N 1
ATOM 753 C CA . SER A 1 102 ? 0.706 8.046 10.520 1.00 96.00 102 SER A CA 1
ATOM 754 C C . SER A 1 102 ? 0.020 6.737 10.127 1.00 96.00 102 SER A C 1
ATOM 756 O O . SER A 1 102 ? -0.793 6.756 9.211 1.00 96.00 102 SER A O 1
ATOM 758 N N . VAL A 1 103 ? 0.331 5.626 10.808 1.00 97.69 103 VAL A N 1
ATOM 759 C CA . VAL A 1 103 ? -0.313 4.325 10.561 1.00 97.69 103 VAL A CA 1
ATOM 760 C C . VAL A 1 103 ? -1.758 4.392 11.038 1.00 97.69 103 VAL A C 1
ATOM 762 O O . VAL A 1 103 ? -2.665 4.185 10.241 1.00 97.69 103 VAL A O 1
ATOM 765 N N . ALA A 1 104 ? -1.982 4.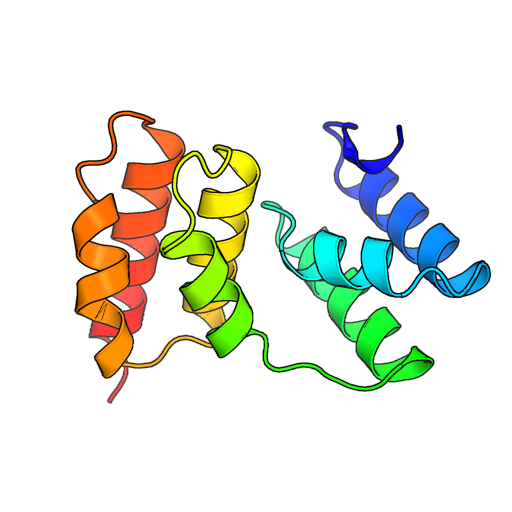815 12.286 1.00 98.06 104 ALA A N 1
ATOM 766 C CA . ALA A 1 104 ? -3.323 4.971 12.849 1.00 98.06 104 ALA A CA 1
ATOM 767 C C . ALA A 1 104 ? -4.220 5.901 12.015 1.00 98.06 104 ALA A C 1
ATOM 769 O O . ALA A 1 104 ? -5.399 5.620 11.792 1.00 98.06 104 ALA A O 1
ATOM 770 N N . ARG A 1 105 ? -3.666 7.013 11.517 1.00 98.19 105 ARG A N 1
ATOM 771 C CA . ARG A 1 105 ? -4.393 7.952 10.652 1.00 98.19 105 ARG A CA 1
ATOM 772 C C . ARG A 1 105 ? -4.809 7.312 9.330 1.00 98.19 105 ARG A C 1
ATOM 774 O O . ARG A 1 105 ? -5.971 7.439 8.945 1.00 98.19 105 ARG A O 1
ATOM 781 N N . GLU A 1 106 ? -3.883 6.636 8.655 1.00 98.12 106 GLU A N 1
ATOM 782 C CA . GLU A 1 106 ? -4.178 5.979 7.380 1.00 98.12 106 GLU A CA 1
ATOM 783 C C . GLU A 1 106 ? -5.132 4.792 7.572 1.00 98.12 106 GLU A C 1
ATOM 785 O O . GLU A 1 106 ? -6.026 4.589 6.753 1.00 98.12 106 GLU A O 1
ATOM 790 N N . ALA A 1 107 ? -5.038 4.076 8.697 1.00 98.19 107 ALA A N 1
ATOM 791 C CA . ALA A 1 107 ? -5.959 3.002 9.054 1.00 98.19 107 ALA A CA 1
ATOM 792 C C . ALA A 1 107 ? -7.389 3.526 9.222 1.00 98.19 107 ALA A C 1
ATOM 794 O O . ALA A 1 107 ? -8.312 2.994 8.612 1.00 98.19 107 ALA A O 1
ATOM 795 N N . ARG A 1 108 ? -7.584 4.636 9.951 1.00 98.44 108 ARG A N 1
ATOM 796 C CA . ARG A 1 108 ? -8.904 5.286 10.083 1.00 98.44 108 ARG A CA 1
ATOM 797 C C . ARG A 1 108 ? -9.465 5.730 8.738 1.00 98.44 108 ARG A C 1
ATOM 799 O O . ARG A 1 108 ? -10.653 5.556 8.482 1.00 98.44 108 ARG A O 1
ATOM 806 N N . ARG A 1 109 ? -8.628 6.322 7.881 1.00 97.81 109 ARG A N 1
ATOM 807 C CA . ARG A 1 109 ? -9.032 6.736 6.531 1.00 97.81 109 ARG A CA 1
ATOM 808 C C . ARG A 1 109 ? -9.474 5.534 5.698 1.00 97.81 109 ARG A C 1
ATOM 810 O O . ARG A 1 109 ? -10.537 5.582 5.088 1.00 97.81 109 ARG A O 1
ATOM 817 N N . THR A 1 110 ? -8.669 4.477 5.695 1.00 98.00 110 THR A N 1
ATOM 818 C CA . THR A 1 110 ? -8.929 3.244 4.945 1.00 98.00 110 THR A CA 1
ATOM 819 C C . THR A 1 110 ? -10.203 2.571 5.443 1.00 98.00 110 THR A C 1
ATOM 821 O O . THR A 1 110 ? -11.067 2.237 4.638 1.00 98.00 110 THR A O 1
ATOM 824 N N . LEU A 1 111 ? -10.385 2.463 6.763 1.00 97.62 111 LEU A N 1
ATOM 825 C CA . LEU A 1 111 ? -11.576 1.871 7.369 1.00 97.62 111 LEU A CA 1
ATOM 826 C C . LEU A 1 111 ? -12.857 2.597 6.935 1.00 97.62 111 LEU A C 1
ATOM 828 O O . LEU A 1 111 ? -13.788 1.947 6.470 1.00 97.62 111 LEU A O 1
ATOM 832 N N . LYS A 1 112 ? -12.861 3.938 6.962 1.00 97.12 112 LYS A N 1
ATOM 833 C CA . LYS A 1 112 ? -13.992 4.755 6.482 1.00 97.12 112 LYS A CA 1
ATOM 834 C C . LYS A 1 112 ? -14.341 4.514 5.012 1.00 97.12 112 LYS A C 1
ATOM 836 O O . LYS A 1 112 ? -15.499 4.644 4.628 1.00 97.12 112 LYS A O 1
ATOM 841 N N . LEU A 1 113 ? -13.352 4.219 4.169 1.00 96.06 113 LEU A N 1
ATOM 842 C CA . LEU A 1 113 ? -13.590 3.905 2.758 1.00 96.06 113 LEU A CA 1
ATOM 843 C C . LEU A 1 113 ? -14.188 2.506 2.611 1.00 96.06 113 LEU A C 1
ATOM 845 O O . LEU A 1 113 ? -15.199 2.346 1.932 1.00 96.06 113 LEU A O 1
ATOM 849 N N . LEU A 1 114 ? -13.636 1.520 3.321 1.00 95.56 114 LEU A N 1
ATOM 850 C CA . LEU A 1 114 ? -14.169 0.157 3.339 1.00 95.56 114 LEU A CA 1
ATOM 851 C C . LEU A 1 114 ? -15.586 0.088 3.922 1.00 95.56 114 LEU A C 1
ATOM 853 O O . LEU A 1 114 ? -16.359 -0.791 3.542 1.00 95.56 114 LEU A O 1
ATOM 857 N N . GLU A 1 115 ? -15.937 0.992 4.839 1.00 93.62 115 GLU A N 1
ATOM 858 C CA . GLU A 1 115 ? -17.281 1.155 5.409 1.00 93.62 115 GLU A CA 1
ATOM 859 C C . GLU A 1 115 ? -18.348 1.507 4.370 1.00 93.62 115 GLU A C 1
ATOM 861 O O . GLU A 1 115 ? -19.492 1.079 4.512 1.00 93.62 115 GLU A O 1
ATOM 866 N N . ARG A 1 116 ? -17.953 2.222 3.312 1.00 93.62 116 ARG A N 1
ATOM 867 C CA . ARG A 1 116 ? -18.835 2.701 2.239 1.00 93.62 116 ARG A CA 1
ATOM 868 C C . ARG A 1 116 ? -18.990 1.719 1.082 1.00 93.62 116 ARG A C 1
ATOM 870 O O . ARG A 1 116 ? -19.816 1.958 0.208 1.00 93.62 116 ARG A O 1
ATOM 877 N N . LEU A 1 117 ? -18.181 0.662 1.045 1.00 89.88 117 LEU A N 1
ATOM 878 C CA . LEU A 1 117 ? -18.316 -0.383 0.036 1.00 89.88 117 LEU A CA 1
ATOM 879 C C . LEU A 1 117 ? -19.604 -1.190 0.280 1.00 89.88 117 LEU A C 1
ATOM 881 O O . LEU A 1 117 ? -19.910 -1.454 1.451 1.00 89.88 117 LEU A O 1
ATOM 885 N N . PRO A 1 118 ? -20.325 -1.577 -0.793 1.00 79.06 118 PRO A N 1
ATOM 886 C CA . PRO A 1 118 ? -21.524 -2.407 -0.691 1.00 79.06 118 PRO A CA 1
ATOM 887 C C . PRO A 1 118 ? -21.235 -3.723 0.051 1.00 79.06 118 PRO A C 1
ATOM 889 O O . PRO A 1 118 ? -20.159 -4.328 -0.170 1.00 79.06 118 PRO A O 1
#

Secondary structure (DSSP, 8-state):
-GGG-S-HHHHHHHHHHHHHTT-HHHHHHHTT-SSHHHHHHHHHHHHHHH----HHHHHHHHHH-TT--HHHHHHHHHHHHHH--GGGHHHHHGGGG-SSHHHHHHHHHHHHHHHT--

Radius of gyration: 14.13 Å; chains: 1; bounding box: 41×24×37 Å